Protein AF-A0A974P5B6-F1 (afdb_monomer)

Solvent-accessible surface area (backbone atoms only — not comparable to full-atom values): 5541 Å² total; per-residue (Å²): 52,37,31,72,74,87,72,54,57,77,66,49,46,58,52,43,30,74,76,67,69,45,84,78,44,70,43,80,89,62,73,59,50,82,48,27,38,92,87,51,85,33,68,54,75,70,53,63,66,50,28,23,50,50,30,25,56,53,30,40,74,77,38,72,86,52,92,53,36,36,16,66,28,84,37,72,50,84,42,103,88,48,81,68,47,85,74,43,75,50,76,53,112

pLDDT: mean 71.05, std 12.88, range [36.59, 86.0]

Sequence (93 aa):
MLATMHDKERVVAPVLKEGLGLRVALALGLNTDRFGTFSRDVERTGSQLDAARAKIAAGFEYAPYARVGIASEGSFGPHPISPSLLWAANWSC

Secondary structure (D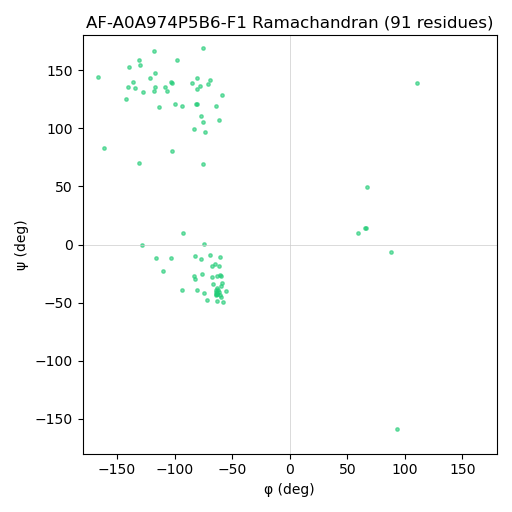SSP, 8-state):
-EE--SSTHHHHHHHHHHHH-PPP-B-TT--GGGG--TTSSS--SS-HHHHHHHHHHHHHHH-TT-S--EEEEEEEEEETTEEEEEEEEEEE-

Structure (mmCIF, N/CA/C/O backbone):
data_AF-A0A974P5B6-F1
#
_entry.id   AF-A0A974P5B6-F1
#
loop_
_atom_site.group_PDB
_atom_site.id
_atom_site.type_symbol
_atom_site.label_atom_id
_atom_site.label_alt_id
_atom_site.label_comp_id
_atom_site.label_asym_id
_atom_site.label_entity_id
_atom_site.label_seq_id
_atom_site.pdbx_PDB_ins_code
_atom_site.Cartn_x
_atom_site.Cartn_y
_atom_site.Cartn_z
_atom_site.occupancy
_atom_site.B_iso_or_equiv
_atom_site.auth_seq_id
_atom_site.auth_comp_id
_atom_site.auth_asym_id
_atom_site.auth_atom_id
_atom_site.pdbx_PDB_model_num
ATOM 1 N N . MET A 1 1 ? -8.822 0.680 2.892 1.00 76.12 1 MET A N 1
ATOM 2 C CA . MET A 1 1 ? -8.485 -0.659 2.378 1.00 76.12 1 MET A CA 1
ATOM 3 C C . MET A 1 1 ? -6.974 -0.745 2.250 1.00 76.12 1 MET A C 1
ATOM 5 O O . MET A 1 1 ? -6.349 0.268 1.951 1.00 76.12 1 MET A O 1
ATOM 9 N N . LEU A 1 2 ? -6.397 -1.897 2.596 1.00 74.94 2 LEU A N 1
ATOM 10 C CA . LEU A 1 2 ? -4.960 -2.150 2.486 1.00 74.94 2 LEU A CA 1
ATOM 11 C C . LEU A 1 2 ? -4.676 -2.950 1.217 1.00 74.94 2 LEU A C 1
ATOM 13 O O . LEU A 1 2 ? -5.180 -4.065 1.069 1.00 74.94 2 LEU A O 1
ATOM 17 N N . ALA A 1 3 ? -3.848 -2.386 0.340 1.00 70.50 3 ALA A N 1
ATOM 18 C CA . ALA A 1 3 ? -3.329 -3.043 -0.856 1.00 70.50 3 ALA A CA 1
ATOM 19 C C . ALA A 1 3 ? -1.883 -3.490 -0.588 1.00 70.50 3 ALA A C 1
ATOM 21 O O . ALA A 1 3 ? -0.919 -2.799 -0.926 1.00 70.50 3 ALA A O 1
ATOM 22 N N . THR A 1 4 ? -1.732 -4.626 0.095 1.00 70.31 4 THR A N 1
ATOM 23 C CA . THR A 1 4 ? -0.435 -5.196 0.479 1.00 70.31 4 THR A CA 1
ATOM 24 C C . THR A 1 4 ? -0.435 -6.714 0.314 1.00 70.31 4 THR A C 1
ATOM 26 O O . THR A 1 4 ? -1.479 -7.347 0.423 1.00 70.31 4 THR A O 1
ATOM 29 N N . MET A 1 5 ? 0.744 -7.289 0.080 1.00 66.94 5 MET A N 1
ATOM 30 C CA . MET A 1 5 ? 1.003 -8.734 0.077 1.00 66.94 5 MET A CA 1
ATOM 31 C C . MET A 1 5 ? 2.020 -9.087 1.177 1.00 66.94 5 MET A C 1
ATOM 33 O O . MET A 1 5 ? 2.689 -8.191 1.707 1.00 66.94 5 MET A O 1
ATOM 37 N N . HIS A 1 6 ? 2.148 -10.383 1.484 1.00 68.94 6 HIS A N 1
ATOM 38 C CA . HIS A 1 6 ? 3.104 -10.954 2.448 1.00 68.94 6 HIS A CA 1
ATOM 39 C C . HIS A 1 6 ? 2.853 -10.584 3.925 1.00 68.94 6 HIS A C 1
ATOM 41 O O . HIS A 1 6 ? 3.774 -10.150 4.613 1.00 68.94 6 HIS A O 1
ATOM 47 N N . ASP A 1 7 ? 1.618 -10.734 4.413 1.00 73.62 7 ASP A N 1
ATOM 48 C CA . ASP A 1 7 ? 1.231 -10.640 5.837 1.00 73.62 7 ASP A CA 1
ATOM 49 C C . ASP A 1 7 ? 1.534 -9.305 6.556 1.00 73.62 7 ASP A C 1
ATOM 51 O O . ASP A 1 7 ? 1.395 -9.185 7.780 1.00 73.62 7 ASP A O 1
ATOM 55 N N . LYS A 1 8 ? 1.930 -8.257 5.822 1.00 74.19 8 LYS A N 1
ATOM 56 C CA . LYS A 1 8 ? 2.266 -6.939 6.395 1.00 74.19 8 LYS A CA 1
ATOM 57 C C . LYS A 1 8 ? 1.085 -6.306 7.133 1.00 74.19 8 LYS A C 1
ATOM 59 O O . LYS A 1 8 ? 1.280 -5.519 8.060 1.00 74.19 8 LYS A O 1
ATOM 64 N N . GLU A 1 9 ? -0.145 -6.653 6.766 1.00 74.75 9 GLU A N 1
ATOM 65 C CA . GLU A 1 9 ? -1.348 -6.197 7.451 1.00 74.75 9 GLU A CA 1
ATOM 66 C C . GLU A 1 9 ? -1.392 -6.607 8.924 1.00 74.75 9 GLU A C 1
ATOM 68 O O . GLU A 1 9 ? -1.981 -5.880 9.719 1.00 74.75 9 GLU A O 1
ATOM 73 N N . ARG A 1 10 ? -0.735 -7.709 9.319 1.00 76.50 10 ARG A N 1
ATOM 74 C CA . ARG A 1 10 ? -0.710 -8.174 10.717 1.00 76.50 10 ARG A CA 1
ATOM 75 C C . ARG A 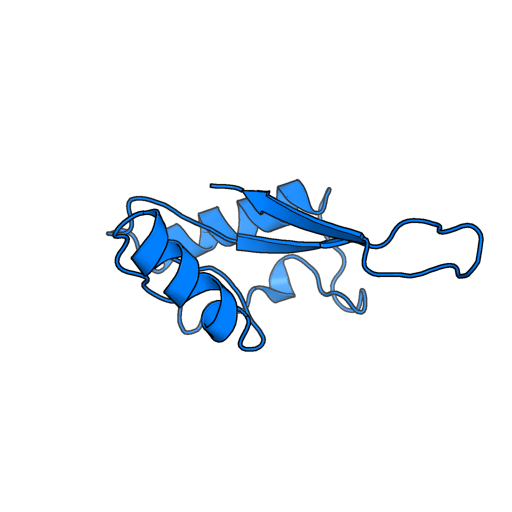1 10 ? -0.039 -7.167 11.650 1.00 76.50 10 ARG A C 1
ATOM 77 O O . ARG A 1 10 ? -0.384 -7.110 12.825 1.00 76.50 10 ARG A O 1
ATOM 84 N N . VAL A 1 11 ? 0.874 -6.354 11.120 1.00 79.06 11 VAL A N 1
ATOM 85 C CA . VAL A 1 11 ? 1.554 -5.281 11.860 1.00 79.06 11 VAL A CA 1
ATOM 86 C C . VAL A 1 11 ? 0.832 -3.943 11.681 1.00 79.06 11 VAL A C 1
ATOM 88 O O . VAL A 1 11 ? 0.693 -3.177 12.630 1.00 79.06 11 VAL A O 1
ATOM 91 N N . VAL A 1 12 ? 0.335 -3.656 10.475 1.00 75.44 12 VAL A N 1
ATOM 92 C CA . VAL A 1 12 ? -0.233 -2.340 10.133 1.00 75.44 12 VAL A CA 1
ATOM 93 C C . VAL A 1 12 ? -1.677 -2.173 10.616 1.00 75.44 12 VAL A C 1
ATOM 95 O O . VAL A 1 12 ? -2.056 -1.098 11.078 1.00 75.44 12 VAL A O 1
ATOM 98 N N . ALA A 1 13 ? -2.502 -3.218 10.528 1.00 78.12 13 ALA A N 1
ATOM 99 C CA . ALA A 1 13 ? -3.920 -3.129 10.862 1.00 78.12 13 ALA A CA 1
ATOM 100 C C . ALA A 1 13 ? -4.197 -2.808 12.345 1.00 78.12 13 ALA A C 1
ATOM 102 O O . ALA A 1 13 ? -5.073 -1.974 12.584 1.00 78.12 13 ALA A O 1
ATOM 103 N N . PRO A 1 14 ? -3.474 -3.381 13.334 1.00 79.31 14 PRO A N 1
ATOM 104 C CA . PRO A 1 14 ? -3.633 -2.998 14.737 1.00 79.31 14 PRO A CA 1
ATOM 105 C C . PRO A 1 14 ? -3.325 -1.517 14.976 1.00 79.31 14 PRO A C 1
ATOM 107 O O . PRO A 1 14 ? -4.135 -0.823 15.580 1.00 79.31 14 PRO A O 1
ATOM 110 N N . VAL A 1 15 ? -2.230 -1.002 14.404 1.00 81.62 15 VAL A N 1
ATOM 111 C CA . VAL A 1 15 ? -1.814 0.402 14.570 1.00 81.62 15 VAL A CA 1
ATOM 112 C C . VAL A 1 15 ? -2.836 1.365 13.966 1.00 81.62 15 VAL A C 1
ATOM 114 O O . VAL A 1 15 ? -3.202 2.355 14.593 1.00 81.62 15 VAL A O 1
ATOM 117 N N . LEU A 1 16 ? -3.353 1.071 12.769 1.00 78.50 16 LEU A N 1
ATOM 118 C CA . LEU A 1 16 ? -4.393 1.897 12.142 1.00 78.50 16 LEU A CA 1
ATOM 119 C C . LEU A 1 16 ? -5.719 1.856 12.911 1.00 78.50 16 LEU A C 1
ATOM 121 O O . LEU A 1 16 ? -6.448 2.849 12.952 1.00 78.50 16 LEU A O 1
ATOM 125 N N . LYS A 1 17 ? -6.041 0.715 13.523 1.00 80.44 17 LYS A N 1
ATOM 126 C CA . LYS A 1 17 ? -7.243 0.565 14.343 1.00 80.44 17 LYS A CA 1
ATOM 127 C C . LYS A 1 17 ? -7.112 1.323 15.663 1.00 80.44 17 LYS A C 1
ATOM 129 O O . LYS A 1 17 ? -8.031 2.047 16.025 1.00 80.44 17 LYS A O 1
ATOM 134 N N . GLU A 1 18 ? -5.998 1.164 16.368 1.00 79.50 18 GLU A N 1
ATOM 135 C CA . GLU A 1 18 ? -5.768 1.766 17.685 1.00 79.50 18 GLU A CA 1
ATOM 136 C C . GLU A 1 18 ? -5.486 3.268 17.595 1.00 79.50 18 GLU A C 1
ATOM 138 O O . GLU A 1 18 ? -6.037 4.039 18.374 1.00 79.50 18 GLU A O 1
ATOM 143 N N . GLY A 1 19 ? -4.683 3.699 16.618 1.00 76.88 19 GLY A N 1
ATOM 144 C CA .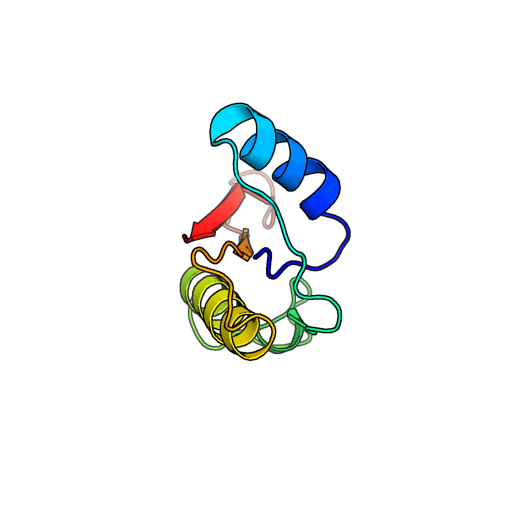 GLY A 1 19 ? -4.289 5.100 16.469 1.00 76.88 19 GLY A CA 1
ATOM 145 C C . GLY A 1 19 ? -5.319 5.978 15.757 1.00 76.88 19 GLY A C 1
ATOM 146 O O . GLY A 1 19 ? -5.384 7.173 16.028 1.00 76.88 19 GLY A O 1
ATOM 147 N N . LEU A 1 20 ? -6.116 5.413 14.840 1.00 76.25 20 LEU A N 1
ATOM 148 C CA . LEU A 1 20 ? -7.027 6.185 13.977 1.00 76.25 20 LEU A CA 1
ATOM 149 C C . LEU A 1 20 ? -8.478 5.676 13.985 1.00 76.25 20 LEU A C 1
ATOM 151 O O . LEU A 1 20 ? -9.323 6.233 13.286 1.00 76.25 20 LEU A O 1
ATOM 155 N N . GLY A 1 21 ? -8.796 4.612 14.733 1.00 76.25 21 GLY A N 1
ATOM 156 C CA . GLY A 1 21 ? -10.151 4.045 14.789 1.00 76.25 21 GLY A CA 1
ATOM 157 C C . GLY A 1 21 ? -10.626 3.424 13.470 1.00 76.25 21 GLY A C 1
ATOM 158 O O . GLY A 1 21 ? -11.822 3.183 13.288 1.00 76.25 21 GLY A O 1
ATOM 159 N N . LEU A 1 22 ? -9.718 3.181 12.520 1.00 78.56 22 LEU A N 1
ATOM 160 C CA . LEU A 1 22 ? -10.079 2.747 11.175 1.00 78.56 22 LEU A CA 1
ATOM 161 C C . LEU A 1 22 ? -10.434 1.257 11.146 1.00 78.56 22 LEU A C 1
ATOM 163 O O . LEU A 1 22 ? -9.724 0.406 11.683 1.00 78.56 22 LEU A O 1
ATOM 167 N N . ARG A 1 23 ? -11.518 0.918 10.437 1.00 74.00 23 ARG A N 1
ATOM 168 C CA . ARG A 1 23 ? -11.792 -0.469 10.042 1.00 74.00 23 ARG A CA 1
ATOM 169 C C . ARG A 1 23 ? -10.976 -0.807 8.805 1.00 74.00 23 ARG A C 1
ATOM 171 O O . ARG A 1 23 ? -11.118 -0.181 7.754 1.00 74.00 23 ARG A O 1
ATOM 178 N N . VAL A 1 24 ? -10.135 -1.822 8.937 1.00 74.38 24 VAL A N 1
ATOM 179 C CA . VAL A 1 24 ? -9.239 -2.263 7.877 1.00 74.38 24 VAL A CA 1
ATOM 180 C C . VAL A 1 24 ? -9.898 -3.375 7.068 1.00 74.38 24 VAL A C 1
ATOM 182 O O . VAL A 1 24 ? -10.217 -4.432 7.600 1.00 74.38 24 VAL A O 1
ATOM 185 N N . ALA A 1 25 ? -10.084 -3.129 5.772 1.00 75.69 25 ALA A N 1
ATOM 186 C CA . ALA A 1 25 ? -10.445 -4.147 4.790 1.00 75.69 25 ALA A CA 1
ATOM 187 C C . ALA A 1 25 ? -9.226 -4.450 3.912 1.00 75.69 25 ALA A C 1
ATOM 189 O O . ALA A 1 25 ? -8.582 -3.516 3.424 1.00 75.69 25 ALA A O 1
ATOM 190 N N . LEU A 1 26 ? -8.911 -5.728 3.719 1.00 73.69 26 LEU A N 1
ATOM 191 C CA . LEU A 1 26 ? -7.841 -6.169 2.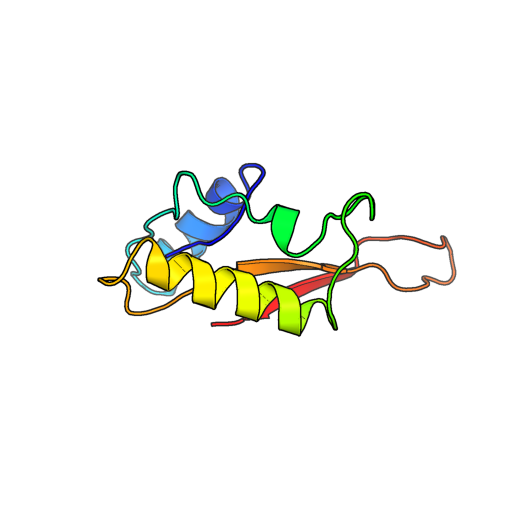824 1.00 73.69 26 LEU A CA 1
ATOM 192 C C . LEU A 1 26 ? -8.376 -6.265 1.396 1.00 73.69 26 LEU A C 1
ATOM 194 O O . LEU A 1 26 ? -9.486 -6.757 1.192 1.00 73.69 26 LEU A O 1
ATOM 198 N N . ALA A 1 27 ? -7.588 -5.829 0.414 1.00 71.56 27 ALA A N 1
ATOM 199 C CA . ALA A 1 27 ? -7.868 -6.101 -0.995 1.00 71.56 27 ALA A CA 1
ATOM 200 C C . ALA A 1 27 ? -7.509 -7.564 -1.327 1.00 71.56 27 ALA A C 1
ATOM 202 O O . ALA A 1 27 ? -6.519 -7.841 -2.003 1.00 71.56 27 ALA A O 1
ATOM 203 N N . LEU A 1 28 ? -8.280 -8.514 -0.783 1.00 68.56 28 LEU A N 1
ATOM 204 C CA . LEU A 1 28 ? -8.070 -9.948 -1.000 1.00 68.56 28 LEU A CA 1
ATOM 205 C C . LEU A 1 28 ? -8.154 -10.272 -2.500 1.00 68.56 28 LEU A C 1
ATOM 207 O O . LEU A 1 28 ? -9.113 -9.892 -3.166 1.00 68.56 28 LEU A O 1
ATOM 211 N N . GLY A 1 29 ? -7.144 -10.970 -3.025 1.00 68.50 29 GLY A N 1
ATOM 212 C CA . GLY A 1 29 ? -7.055 -11.335 -4.445 1.00 68.50 29 GLY A CA 1
ATOM 213 C C . GLY A 1 29 ? -6.380 -10.296 -5.349 1.00 68.50 29 GLY A C 1
ATOM 214 O O . GLY A 1 29 ? -6.109 -10.601 -6.510 1.00 68.50 29 GLY A O 1
ATOM 215 N N . LEU A 1 30 ? -6.035 -9.106 -4.842 1.00 76.12 30 LEU A N 1
ATOM 216 C CA . LEU A 1 30 ? -5.223 -8.149 -5.592 1.00 76.12 30 LEU A CA 1
ATOM 217 C C . LEU A 1 30 ? -3.758 -8.605 -5.602 1.00 76.12 30 LEU A C 1
ATOM 219 O O . LEU A 1 30 ? -3.038 -8.445 -4.616 1.00 76.12 30 LEU A O 1
ATOM 223 N N . ASN A 1 31 ? -3.292 -9.124 -6.739 1.00 78.12 31 ASN A N 1
ATOM 224 C CA . ASN A 1 31 ? -1.866 -9.358 -6.941 1.00 78.12 31 ASN A CA 1
ATOM 225 C C . ASN A 1 31 ? -1.145 -8.016 -7.161 1.00 78.12 31 ASN A C 1
ATOM 227 O O . ASN A 1 31 ? -1.129 -7.472 -8.267 1.00 78.12 31 ASN A O 1
ATOM 231 N N . THR A 1 32 ? -0.560 -7.478 -6.091 1.00 73.12 32 THR A N 1
ATOM 232 C CA . THR A 1 32 ? 0.186 -6.214 -6.118 1.00 73.12 32 THR A CA 1
ATOM 233 C C . THR A 1 32 ? 1.590 -6.325 -6.713 1.00 73.12 32 THR A C 1
ATOM 235 O O . THR A 1 32 ? 2.171 -5.288 -7.037 1.00 73.12 32 THR A O 1
ATOM 238 N N . ASP A 1 33 ? 2.115 -7.537 -6.918 1.00 77.25 33 ASP A N 1
ATOM 239 C CA . ASP A 1 33 ? 3.429 -7.756 -7.543 1.00 77.25 33 ASP A CA 1
ATOM 240 C C . ASP A 1 33 ? 3.438 -7.346 -9.021 1.00 77.25 33 ASP A C 1
ATOM 242 O O . ASP A 1 33 ? 4.488 -7.028 -9.574 1.00 77.25 33 ASP A O 1
ATOM 246 N N . ARG A 1 34 ? 2.255 -7.226 -9.644 1.00 78.94 34 ARG A N 1
ATOM 247 C CA . ARG A 1 34 ? 2.096 -6.658 -10.994 1.00 78.94 34 ARG A CA 1
ATOM 248 C C . ARG A 1 34 ? 2.544 -5.195 -11.101 1.00 78.94 34 ARG A C 1
ATOM 250 O O . ARG A 1 34 ? 2.761 -4.710 -12.202 1.00 78.94 34 ARG A O 1
ATOM 257 N N . PHE A 1 35 ? 2.653 -4.489 -9.972 1.00 77.31 35 PHE A N 1
ATOM 258 C CA . PHE A 1 35 ? 3.165 -3.112 -9.905 1.00 77.31 35 PHE A CA 1
ATOM 259 C C . PHE A 1 35 ? 4.673 -3.056 -9.619 1.00 77.31 35 PHE A C 1
ATOM 261 O O . PHE A 1 35 ? 5.227 -1.988 -9.349 1.00 77.31 35 PHE A O 1
ATOM 268 N N . GLY A 1 36 ? 5.319 -4.218 -9.676 1.00 75.31 36 GLY A N 1
ATOM 269 C CA . GLY A 1 36 ? 6.738 -4.424 -9.499 1.00 75.31 36 GLY A CA 1
ATOM 270 C C . GLY A 1 36 ? 7.059 -5.160 -8.204 1.00 75.31 36 GLY A C 1
ATOM 271 O O . GLY A 1 36 ? 6.478 -4.895 -7.146 1.00 75.31 36 GLY A O 1
ATOM 272 N N . THR A 1 37 ? 8.009 -6.085 -8.302 1.00 74.06 37 THR A N 1
ATOM 273 C CA . THR A 1 37 ? 8.438 -6.929 -7.189 1.00 74.06 37 THR A CA 1
ATOM 274 C C . THR A 1 37 ? 9.697 -6.388 -6.540 1.00 74.06 37 THR A C 1
ATOM 276 O O . THR A 1 37 ? 10.492 -5.652 -7.127 1.00 74.06 37 THR A O 1
ATOM 279 N N . PHE A 1 38 ? 9.905 -6.806 -5.298 1.00 68.56 38 PHE A N 1
ATOM 280 C CA . PHE A 1 38 ? 11.136 -6.536 -4.572 1.00 68.56 38 PHE A CA 1
ATOM 281 C C . PHE A 1 38 ? 12.368 -7.159 -5.249 1.00 68.56 38 PHE A C 1
ATOM 283 O O . PHE A 1 38 ? 13.402 -6.504 -5.363 1.00 68.56 38 PHE A O 1
ATOM 290 N N . SER A 1 39 ? 12.235 -8.390 -5.751 1.00 67.00 39 SER A N 1
ATOM 291 C CA . SER A 1 39 ? 13.290 -9.119 -6.468 1.00 67.00 39 SER A CA 1
ATOM 292 C C . SER A 1 39 ? 13.621 -8.535 -7.845 1.00 67.00 39 SER A C 1
ATOM 294 O O . SER A 1 39 ? 14.609 -8.940 -8.446 1.00 67.00 39 SER A O 1
ATOM 296 N N . ARG A 1 40 ? 12.823 -7.571 -8.336 1.00 68.50 40 ARG A N 1
ATOM 297 C CA . ARG A 1 40 ? 12.873 -7.010 -9.699 1.00 68.50 40 ARG A CA 1
ATOM 298 C C . ARG A 1 40 ? 12.522 -7.993 -10.821 1.00 68.50 40 ARG A C 1
ATOM 300 O O . ARG A 1 40 ? 12.720 -7.660 -11.983 1.00 68.50 40 ARG A O 1
ATOM 307 N N . ASP A 1 41 ? 11.942 -9.145 -10.492 1.00 74.31 41 ASP A N 1
ATOM 308 C CA . ASP A 1 41 ? 11.354 -10.066 -11.479 1.00 74.31 41 ASP A CA 1
ATOM 309 C C . ASP A 1 41 ? 10.239 -9.386 -12.292 1.00 74.31 41 ASP A C 1
ATOM 311 O O . ASP A 1 41 ? 10.060 -9.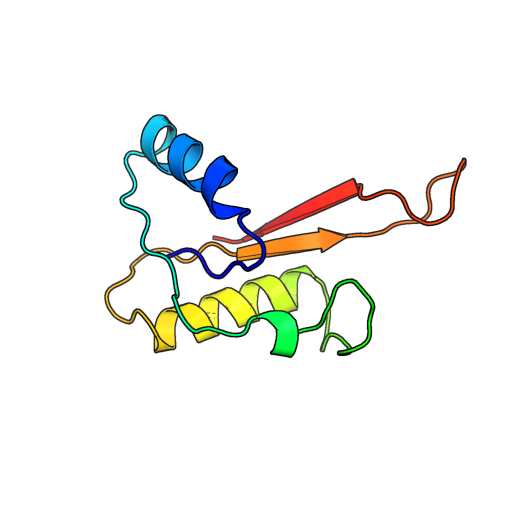663 -13.475 1.00 74.31 41 ASP A O 1
ATOM 315 N N . VAL A 1 42 ? 9.509 -8.461 -11.657 1.00 75.56 42 VAL A N 1
ATOM 316 C CA . VAL A 1 42 ? 8.609 -7.520 -12.326 1.00 75.56 42 VAL A CA 1
ATOM 317 C C . VAL A 1 42 ? 9.183 -6.125 -12.132 1.00 75.56 42 VAL A C 1
ATOM 319 O O . VAL A 1 42 ? 9.319 -5.649 -10.999 1.00 75.56 42 VAL A O 1
ATOM 322 N N . GLU A 1 43 ? 9.529 -5.474 -13.238 1.00 74.06 43 GLU A N 1
ATOM 323 C CA . GLU A 1 43 ? 10.048 -4.113 -13.220 1.00 74.06 43 GLU A CA 1
ATOM 324 C C . GLU A 1 43 ? 8.950 -3.121 -12.813 1.00 74.06 43 GLU A C 1
ATOM 326 O O . GLU A 1 43 ? 7.781 -3.251 -13.179 1.00 74.06 43 GLU A O 1
ATOM 331 N N . ARG A 1 44 ? 9.326 -2.115 -12.022 1.00 75.06 44 ARG A N 1
ATOM 332 C CA . ARG A 1 44 ? 8.409 -1.046 -11.625 1.00 75.06 44 ARG A CA 1
ATOM 333 C C . ARG A 1 44 ? 8.309 -0.029 -12.750 1.00 75.06 44 ARG A C 1
ATOM 335 O O . ARG A 1 44 ? 9.323 0.476 -13.222 1.00 75.06 44 ARG A O 1
ATOM 342 N N . THR A 1 45 ? 7.096 0.387 -13.083 1.00 68.88 45 THR A N 1
ATOM 343 C CA . THR A 1 45 ? 6.891 1.608 -13.865 1.00 68.88 45 THR A CA 1
ATOM 344 C C . THR A 1 45 ? 6.929 2.812 -12.926 1.00 68.88 45 THR A C 1
ATOM 346 O O . THR A 1 45 ? 5.948 3.104 -12.243 1.00 68.88 45 THR A O 1
ATOM 349 N N . GLY A 1 46 ? 8.073 3.495 -12.873 1.00 77.94 46 GLY A N 1
ATOM 350 C CA . GLY A 1 46 ? 8.262 4.704 -12.067 1.00 77.94 46 GLY A CA 1
ATOM 351 C C . GLY A 1 46 ? 8.829 4.446 -10.669 1.00 77.94 46 GLY A C 1
ATOM 352 O O . GLY A 1 46 ? 9.491 3.441 -10.404 1.00 77.94 46 GLY A O 1
ATOM 353 N N . SER A 1 47 ? 8.614 5.398 -9.763 1.00 82.44 47 SER A N 1
ATOM 354 C CA . SER A 1 47 ? 9.156 5.345 -8.407 1.00 82.44 47 SER A CA 1
ATOM 355 C C . SER A 1 47 ? 8.403 4.353 -7.509 1.00 82.44 47 SER A C 1
ATOM 357 O O . SER A 1 47 ? 7.319 3.851 -7.816 1.00 82.44 47 SER A O 1
ATOM 359 N N . GLN A 1 48 ? 8.957 4.074 -6.329 1.00 77.31 48 GLN A N 1
ATOM 360 C CA . GLN A 1 48 ? 8.255 3.291 -5.304 1.00 77.31 48 GLN A CA 1
ATOM 361 C C . GLN A 1 48 ? 6.951 3.958 -4.867 1.00 77.31 48 GLN A C 1
ATOM 363 O O . GLN A 1 48 ? 5.970 3.258 -4.627 1.00 77.31 48 GLN A O 1
ATOM 368 N N . LEU A 1 49 ? 6.940 5.295 -4.811 1.00 80.25 49 LEU A N 1
ATOM 369 C CA . LEU A 1 49 ? 5.751 6.084 -4.514 1.00 80.25 49 LEU A CA 1
ATOM 370 C C . LEU A 1 49 ? 4.687 5.903 -5.601 1.00 80.25 49 LEU A C 1
ATOM 372 O O . LEU A 1 49 ? 3.517 5.704 -5.284 1.00 80.25 49 LEU A O 1
ATOM 376 N N . ASP A 1 50 ? 5.095 5.906 -6.871 1.00 82.00 50 ASP A N 1
ATOM 377 C CA . ASP A 1 50 ? 4.176 5.718 -7.999 1.00 82.00 50 ASP A CA 1
ATOM 378 C C . ASP A 1 50 ? 3.523 4.343 -7.953 1.00 82.00 50 ASP A C 1
ATOM 380 O O . ASP A 1 50 ? 2.309 4.220 -8.095 1.00 82.00 50 ASP A O 1
ATOM 384 N N . ALA A 1 51 ? 4.294 3.303 -7.653 1.00 82.88 51 ALA A N 1
ATOM 385 C CA . ALA A 1 51 ? 3.720 1.973 -7.547 1.00 82.88 51 ALA A CA 1
ATOM 386 C C . ALA A 1 51 ? 2.942 1.746 -6.232 1.00 82.88 51 ALA A C 1
ATOM 388 O O . ALA A 1 51 ? 1.977 0.987 -6.240 1.00 82.88 51 ALA A O 1
ATOM 389 N N . ALA A 1 52 ? 3.236 2.459 -5.135 1.00 83.06 52 ALA A N 1
ATOM 390 C CA . ALA A 1 52 ? 2.337 2.509 -3.975 1.00 83.06 52 ALA A CA 1
ATOM 391 C C . ALA A 1 52 ? 0.986 3.160 -4.339 1.00 83.06 52 ALA A C 1
ATOM 393 O O . ALA A 1 52 ? -0.070 2.626 -4.002 1.00 83.06 52 ALA A O 1
ATOM 394 N N . ARG A 1 53 ? 0.998 4.257 -5.106 1.00 84.44 53 ARG A N 1
ATOM 395 C CA . ARG A 1 53 ? -0.221 4.896 -5.632 1.00 84.44 53 ARG A CA 1
ATOM 396 C C . ARG A 1 53 ? -0.986 3.983 -6.591 1.00 84.44 53 ARG A C 1
ATOM 398 O O . ARG A 1 53 ? -2.203 3.881 -6.480 1.00 84.44 53 ARG A O 1
ATOM 405 N N . ALA A 1 54 ? -0.292 3.269 -7.477 1.00 85.12 54 ALA A N 1
ATOM 406 C CA . ALA A 1 54 ? -0.911 2.309 -8.391 1.00 85.12 54 ALA A CA 1
ATOM 407 C C . ALA A 1 54 ? -1.594 1.152 -7.639 1.00 85.12 54 ALA A C 1
ATOM 409 O O . ALA A 1 54 ? -2.706 0.755 -7.989 1.00 85.12 54 ALA A O 1
ATOM 410 N N . LYS A 1 55 ? -0.977 0.664 -6.552 1.00 85.06 55 LYS A N 1
ATOM 411 C CA . LYS A 1 55 ? -1.588 -0.321 -5.644 1.00 85.06 55 LYS A CA 1
ATOM 412 C C . LYS A 1 55 ? -2.865 0.212 -4.996 1.00 85.06 55 LYS A C 1
ATOM 414 O O . LYS A 1 55 ? -3.851 -0.517 -4.941 1.00 85.06 55 LYS A O 1
ATOM 419 N N . ILE A 1 56 ? -2.868 1.467 -4.540 1.00 85.06 56 ILE A N 1
ATOM 420 C CA . ILE A 1 56 ? -4.056 2.118 -3.962 1.00 85.06 56 ILE A CA 1
ATOM 421 C C . ILE A 1 56 ? -5.172 2.246 -5.002 1.00 85.06 56 ILE A C 1
ATOM 423 O O . ILE A 1 56 ? -6.303 1.851 -4.723 1.00 85.06 56 ILE A O 1
ATOM 427 N N . ALA A 1 57 ? -4.851 2.747 -6.198 1.00 86.00 57 ALA A N 1
ATOM 428 C CA . ALA A 1 57 ? -5.813 2.912 -7.284 1.00 86.00 57 ALA A CA 1
ATOM 429 C C . ALA A 1 57 ? -6.475 1.578 -7.651 1.00 86.00 57 ALA A C 1
ATOM 431 O O . ALA A 1 57 ? -7.698 1.472 -7.638 1.00 86.00 57 ALA A O 1
ATOM 432 N N . ALA A 1 58 ? -5.672 0.533 -7.857 1.00 85.06 58 ALA A N 1
ATOM 433 C CA . ALA A 1 58 ? -6.198 -0.799 -8.119 1.00 85.06 58 ALA A CA 1
ATOM 434 C C . ALA A 1 58 ? -6.988 -1.346 -6.932 1.00 85.06 58 ALA A C 1
ATOM 436 O O . ALA A 1 58 ? -8.044 -1.930 -7.115 1.00 85.06 58 ALA A O 1
ATOM 437 N N . GLY A 1 59 ? -6.543 -1.112 -5.701 1.00 82.81 59 GLY A N 1
ATOM 438 C CA . GLY A 1 59 ? -7.320 -1.475 -4.525 1.00 82.81 59 GLY A CA 1
ATOM 439 C C . GLY A 1 59 ? -8.728 -0.868 -4.535 1.00 82.81 59 GLY A C 1
ATOM 440 O O . GLY A 1 59 ? -9.678 -1.549 -4.151 1.00 82.81 59 GLY A O 1
ATOM 441 N N . PHE A 1 60 ? -8.888 0.389 -4.967 1.00 84.69 60 PHE A N 1
ATOM 442 C CA . PHE A 1 60 ? -10.201 1.037 -5.038 1.00 84.69 60 PHE A CA 1
ATOM 443 C C . PHE A 1 60 ? -11.111 0.416 -6.103 1.00 84.69 60 PHE A C 1
ATOM 445 O O . PHE A 1 60 ? -12.322 0.399 -5.902 1.00 84.69 60 PHE A O 1
ATOM 452 N N . GLU A 1 61 ? -10.558 -0.166 -7.170 1.00 83.44 61 GLU A N 1
ATOM 453 C CA . GLU A 1 61 ? -11.336 -0.968 -8.127 1.00 83.44 61 GLU A CA 1
ATOM 454 C C . GLU A 1 61 ? -11.934 -2.219 -7.458 1.00 83.44 61 GLU A C 1
ATOM 456 O O . GLU A 1 61 ? -13.076 -2.583 -7.730 1.00 83.44 61 GLU A O 1
ATOM 461 N N . TYR A 1 62 ? -11.195 -2.854 -6.538 1.00 77.62 62 TYR A N 1
ATOM 462 C CA . TYR A 1 62 ? -11.640 -4.055 -5.812 1.00 77.62 62 TYR A CA 1
ATOM 463 C C . TYR A 1 62 ? -12.518 -3.743 -4.593 1.00 77.62 62 TYR A C 1
ATOM 465 O O . TYR A 1 62 ? -13.337 -4.565 -4.184 1.00 77.62 62 TYR A O 1
ATOM 473 N N . ALA A 1 63 ? -12.351 -2.567 -3.992 1.00 78.88 63 ALA A N 1
ATOM 474 C CA . ALA A 1 63 ? -13.104 -2.120 -2.826 1.00 78.88 63 ALA A CA 1
ATOM 475 C C . ALA A 1 63 ? -13.655 -0.701 -3.053 1.00 78.88 63 ALA A C 1
ATOM 477 O O . ALA A 1 63 ? -13.213 0.238 -2.384 1.00 78.88 63 ALA A O 1
ATOM 478 N N . PRO A 1 64 ? -14.652 -0.526 -3.942 1.00 78.81 64 PRO A N 1
ATOM 479 C CA . PRO A 1 64 ? -15.182 0.795 -4.304 1.00 78.81 64 PRO A CA 1
ATOM 480 C C . PRO A 1 64 ? -15.867 1.520 -3.134 1.00 78.81 64 PRO A C 1
ATOM 482 O O . PRO A 1 64 ? -16.058 2.730 -3.163 1.00 78.81 64 PRO A O 1
ATOM 485 N N . TYR A 1 65 ? -16.222 0.792 -2.072 1.00 80.62 65 TYR A N 1
ATOM 486 C CA . TYR A 1 65 ? -16.778 1.341 -0.833 1.00 80.62 65 TYR A CA 1
ATOM 487 C C . TYR A 1 65 ? -15.710 1.881 0.136 1.00 80.62 65 TYR A C 1
ATOM 489 O O . TYR A 1 65 ? -16.049 2.490 1.156 1.00 80.62 65 TYR A O 1
ATOM 497 N N . ALA A 1 66 ? -14.423 1.637 -0.123 1.00 81.31 66 ALA A N 1
ATOM 498 C CA . ALA A 1 66 ? -13.348 2.155 0.707 1.00 81.31 66 ALA A CA 1
ATOM 499 C C . ALA A 1 66 ? -13.205 3.671 0.515 1.00 81.31 66 ALA A C 1
ATOM 501 O O . ALA A 1 66 ? -13.250 4.174 -0.599 1.00 81.31 66 ALA A O 1
ATOM 502 N N . ARG A 1 67 ? -12.988 4.404 1.613 1.00 81.31 67 ARG A N 1
ATOM 503 C CA . ARG A 1 67 ? -12.780 5.867 1.584 1.00 81.31 67 ARG A CA 1
ATOM 504 C C . ARG A 1 67 ? -11.326 6.303 1.747 1.00 81.31 67 ARG A C 1
ATOM 506 O O . ARG A 1 67 ? -11.016 7.469 1.567 1.00 81.31 67 ARG A O 1
ATOM 513 N N . VAL A 1 68 ? -10.460 5.368 2.125 1.00 81.88 68 VAL A N 1
ATOM 514 C CA . VAL A 1 68 ? -9.024 5.574 2.344 1.00 81.88 68 VAL A CA 1
ATOM 515 C C . VAL A 1 68 ? -8.302 4.349 1.802 1.00 81.88 68 VAL A C 1
ATOM 517 O O . VAL A 1 68 ? -8.749 3.222 2.057 1.00 81.88 68 VAL A O 1
ATOM 520 N N . GLY A 1 69 ? -7.209 4.550 1.072 1.00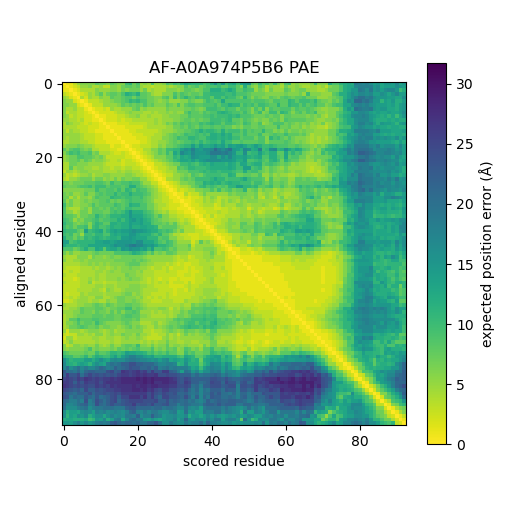 82.00 69 GLY A N 1
ATOM 521 C CA . GLY A 1 69 ? -6.358 3.488 0.550 1.00 82.00 69 GLY A CA 1
ATOM 522 C C . GLY A 1 69 ? -4.963 3.610 1.140 1.00 82.00 69 GLY A C 1
ATOM 523 O O . GLY A 1 69 ? -4.409 4.694 1.174 1.00 82.00 69 GLY A O 1
ATOM 524 N N . ILE A 1 70 ? -4.397 2.511 1.632 1.00 80.88 70 ILE A N 1
ATOM 525 C CA . ILE A 1 70 ? -3.013 2.500 2.116 1.00 80.88 70 ILE A CA 1
ATOM 526 C C . ILE A 1 70 ? -2.292 1.352 1.424 1.00 80.88 70 ILE A C 1
ATOM 528 O O . ILE A 1 70 ? -2.773 0.215 1.400 1.00 80.88 70 ILE A O 1
ATOM 532 N N . ALA A 1 71 ? -1.122 1.655 0.876 1.00 81.62 71 ALA A N 1
ATOM 533 C CA . ALA A 1 71 ? -0.198 0.680 0.319 1.00 81.62 71 ALA A CA 1
ATOM 534 C C . ALA A 1 71 ? 1.203 0.916 0.887 1.00 81.62 71 ALA A C 1
ATOM 536 O O . ALA A 1 71 ? 1.545 2.030 1.285 1.00 81.62 71 ALA A O 1
ATOM 537 N N . SER A 1 72 ? 2.008 -0.146 0.916 1.00 75.12 72 SER A N 1
ATOM 538 C CA . SER A 1 72 ? 3.408 -0.072 1.328 1.00 75.12 72 SER A CA 1
ATOM 539 C C . SER A 1 72 ? 4.320 -0.547 0.210 1.00 75.12 72 SER A C 1
ATOM 541 O O . SER A 1 72 ? 4.023 -1.522 -0.491 1.00 75.12 72 SER A O 1
ATOM 543 N N . GLU A 1 73 ? 5.464 0.116 0.095 1.00 72.69 73 GLU A N 1
ATOM 544 C CA . GLU A 1 73 ? 6.549 -0.328 -0.759 1.00 72.69 73 GLU A CA 1
ATOM 545 C C . GLU A 1 73 ? 7.893 -0.257 -0.043 1.00 72.69 73 GLU A C 1
ATOM 547 O O . GLU A 1 73 ? 8.192 0.747 0.599 1.00 72.69 73 GLU A O 1
ATOM 552 N N . GLY A 1 74 ? 8.701 -1.313 -0.176 1.00 64.06 74 GLY A N 1
ATOM 553 C CA . GLY A 1 74 ? 10.068 -1.323 0.337 1.00 64.06 74 GLY A CA 1
ATOM 554 C C . GLY A 1 74 ? 11.034 -0.596 -0.598 1.00 64.06 74 GLY A C 1
ATOM 555 O O . GLY A 1 74 ? 10.926 -0.694 -1.820 1.00 64.06 74 GLY A O 1
ATOM 556 N N . SER A 1 75 ? 12.005 0.108 -0.021 1.00 60.44 75 SER A N 1
ATOM 557 C CA . SER A 1 75 ? 13.078 0.773 -0.755 1.00 60.44 75 SER A CA 1
ATOM 558 C C . SER A 1 75 ? 14.456 0.222 -0.413 1.00 60.44 75 SER A C 1
ATOM 560 O O . SER A 1 75 ? 14.720 -0.157 0.729 1.00 60.44 75 SER A O 1
ATOM 562 N N . PHE A 1 76 ? 15.351 0.234 -1.402 1.00 57.50 76 PHE A N 1
ATOM 563 C CA . PHE A 1 76 ? 16.787 0.086 -1.199 1.00 57.50 76 PHE A CA 1
ATOM 564 C C .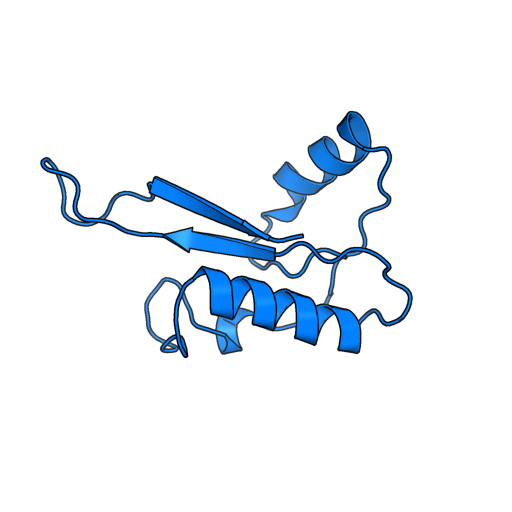 PHE A 1 76 ? 17.504 1.349 -1.655 1.00 57.50 76 PHE A C 1
ATOM 566 O O . PHE A 1 76 ? 17.228 1.862 -2.740 1.00 57.50 76 PHE A O 1
ATOM 573 N N . GLY A 1 77 ? 18.446 1.811 -0.839 1.00 51.44 77 GLY A N 1
ATOM 574 C CA . GLY A 1 77 ? 19.410 2.844 -1.194 1.00 51.44 77 GLY A CA 1
ATOM 575 C C . GLY A 1 77 ? 20.825 2.390 -0.830 1.00 51.44 77 GLY A C 1
ATOM 576 O O . GLY A 1 77 ? 20.978 1.493 0.004 1.00 51.44 77 GLY A O 1
ATOM 577 N N . PRO A 1 78 ? 21.864 2.972 -1.450 1.00 45.22 78 PRO A N 1
ATOM 578 C CA . PRO A 1 78 ? 23.241 2.653 -1.102 1.00 45.22 78 PRO A CA 1
ATOM 579 C C . PRO A 1 78 ? 23.517 3.075 0.348 1.00 45.22 78 PRO A C 1
ATOM 581 O O . PRO A 1 78 ? 23.403 4.250 0.690 1.00 45.22 78 PRO A O 1
ATOM 584 N N . HIS A 1 79 ? 23.875 2.116 1.205 1.00 47.28 79 HIS A N 1
ATOM 585 C CA . HIS A 1 79 ? 24.375 2.373 2.555 1.00 47.28 79 HIS A CA 1
ATOM 586 C C . HIS A 1 79 ? 25.902 2.170 2.561 1.00 47.28 79 HIS A C 1
ATOM 588 O O . HIS A 1 79 ? 26.375 1.205 1.957 1.00 47.28 79 HIS A O 1
ATOM 594 N N . PRO A 1 80 ? 26.701 3.007 3.254 1.00 52.72 80 PRO A N 1
ATOM 595 C CA . PRO A 1 80 ? 28.171 2.969 3.189 1.00 52.72 80 PRO A CA 1
ATOM 596 C C . PRO A 1 80 ? 28.827 1.652 3.650 1.00 52.72 80 PRO A C 1
ATOM 598 O O . PRO A 1 80 ? 30.019 1.465 3.441 1.00 52.72 80 PRO A O 1
ATOM 601 N N . ILE A 1 81 ? 28.069 0.735 4.262 1.00 55.84 81 ILE A N 1
ATOM 602 C CA . ILE A 1 81 ? 28.570 -0.537 4.818 1.00 55.84 81 ILE A CA 1
ATOM 603 C C . ILE A 1 81 ? 27.972 -1.772 4.096 1.00 55.84 81 ILE A C 1
ATOM 605 O O . ILE A 1 81 ? 28.476 -2.880 4.256 1.00 55.84 81 ILE A O 1
ATOM 609 N N . SER A 1 82 ? 26.934 -1.622 3.257 1.00 43.28 82 SER A N 1
ATOM 610 C CA . SER A 1 82 ? 26.418 -2.700 2.387 1.00 43.28 82 SER A CA 1
ATOM 611 C C . SER A 1 82 ? 25.455 -2.167 1.310 1.00 43.28 82 SER A C 1
ATOM 613 O O . SER A 1 82 ? 24.660 -1.277 1.614 1.00 43.28 82 SER A O 1
ATOM 615 N N . PRO A 1 83 ? 25.440 -2.711 0.073 1.00 46.19 83 PRO A N 1
ATOM 616 C CA . PRO A 1 83 ? 24.742 -2.091 -1.064 1.00 46.19 83 PRO A CA 1
ATOM 617 C C . PRO A 1 83 ? 23.207 -2.200 -1.054 1.00 46.19 83 PRO A C 1
ATOM 619 O O . PRO A 1 83 ? 22.561 -1.730 -1.988 1.00 46.19 83 PRO A O 1
ATOM 622 N N . SER A 1 84 ? 22.601 -2.819 -0.041 1.00 45.69 84 SER A N 1
ATOM 623 C CA . SER A 1 84 ? 21.154 -3.056 -0.019 1.00 45.69 84 SER A CA 1
ATOM 624 C C . SER A 1 84 ? 20.653 -3.351 1.395 1.00 45.69 84 SER A C 1
ATOM 626 O O . SER A 1 84 ? 20.482 -4.509 1.775 1.00 45.69 84 SER A O 1
ATOM 628 N N . LEU A 1 85 ? 20.402 -2.302 2.182 1.00 45.22 85 LEU A N 1
ATOM 629 C CA . LEU A 1 85 ? 19.618 -2.392 3.417 1.00 45.22 85 LEU A CA 1
ATOM 630 C C . LEU A 1 85 ? 18.258 -1.707 3.195 1.00 45.22 85 LEU A C 1
ATOM 632 O O . LEU A 1 85 ? 18.201 -0.631 2.597 1.00 45.22 85 LEU A O 1
ATOM 636 N N . LEU A 1 86 ? 17.169 -2.341 3.641 1.00 44.69 86 LEU A N 1
ATOM 637 C CA . LEU A 1 86 ? 15.810 -1.784 3.617 1.00 44.69 86 LEU A CA 1
ATOM 638 C C . LEU A 1 86 ? 15.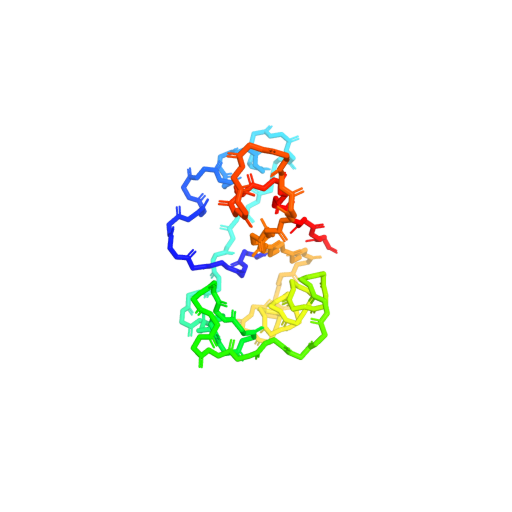767 -0.518 4.487 1.00 44.69 86 LEU A C 1
ATOM 640 O O . LEU A 1 86 ? 15.825 -0.629 5.708 1.00 44.69 86 LEU A O 1
ATOM 644 N N . TRP A 1 87 ? 15.682 0.671 3.886 1.00 36.59 87 TRP A N 1
ATOM 645 C CA . TRP A 1 87 ? 15.710 1.935 4.645 1.00 36.59 87 TRP A CA 1
ATOM 646 C C . TRP A 1 87 ? 14.376 2.691 4.663 1.00 36.59 87 TRP A C 1
ATOM 648 O O . TRP A 1 87 ? 14.125 3.424 5.612 1.00 36.59 87 TRP A O 1
ATOM 658 N N . ALA A 1 88 ? 13.461 2.496 3.712 1.00 44.28 88 ALA A N 1
ATOM 659 C CA . ALA A 1 88 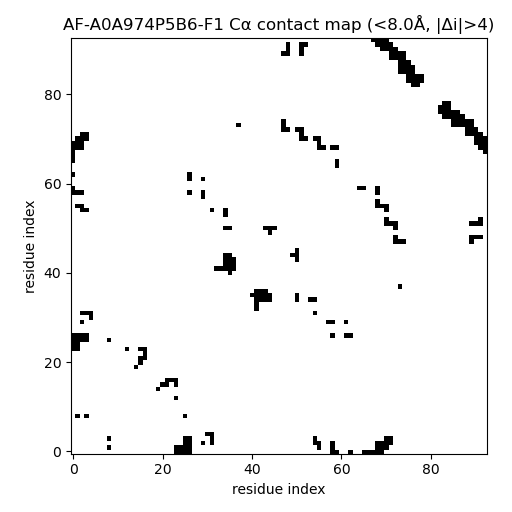? 12.158 3.156 3.807 1.00 44.28 88 ALA A CA 1
ATOM 660 C C . ALA A 1 88 ? 11.020 2.264 3.321 1.00 44.28 88 ALA A C 1
ATOM 662 O O . ALA A 1 88 ? 11.015 1.803 2.180 1.00 44.28 88 ALA A O 1
ATOM 663 N N . ALA A 1 89 ? 10.027 2.072 4.189 1.00 47.03 89 ALA A N 1
ATOM 664 C CA . ALA A 1 89 ? 8.670 1.824 3.742 1.00 47.03 89 ALA A CA 1
ATOM 665 C C . ALA A 1 89 ? 8.101 3.181 3.314 1.00 47.03 89 ALA A C 1
ATOM 667 O O . ALA A 1 89 ? 7.914 4.063 4.151 1.00 47.03 89 ALA A O 1
ATOM 668 N N . ASN A 1 90 ? 7.880 3.373 2.016 1.00 45.50 90 ASN A N 1
ATOM 669 C CA . ASN A 1 90 ? 7.173 4.556 1.540 1.00 45.50 90 ASN A CA 1
ATOM 670 C C . ASN A 1 90 ? 5.672 4.321 1.720 1.00 45.50 90 ASN A C 1
ATOM 672 O O . ASN A 1 90 ? 5.118 3.354 1.191 1.00 45.50 90 ASN A O 1
ATOM 676 N N . TRP A 1 91 ? 5.043 5.197 2.502 1.00 44.62 91 TRP A N 1
ATOM 677 C CA . TRP A 1 91 ? 3.615 5.171 2.801 1.00 44.62 91 TRP A CA 1
ATOM 678 C C . TRP A 1 91 ? 2.908 6.232 1.964 1.00 44.62 91 TRP A C 1
ATOM 680 O O . TRP A 1 91 ? 3.403 7.345 1.789 1.00 44.62 91 TRP A O 1
ATOM 690 N N . SER A 1 92 ? 1.742 5.895 1.430 1.00 44.47 92 SER A N 1
ATOM 691 C CA . SER A 1 92 ? 0.824 6.866 0.835 1.00 44.47 92 SER A CA 1
ATOM 692 C C . SER A 1 92 ? -0.592 6.554 1.283 1.00 44.47 92 SER A C 1
ATOM 694 O O . SER A 1 92 ? -0.948 5.378 1.397 1.00 44.47 92 SER A O 1
ATOM 696 N N . CYS A 1 93 ? -1.336 7.618 1.575 1.00 49.56 93 CYS A N 1
ATOM 697 C CA . CYS A 1 93 ? -2.749 7.610 1.942 1.00 49.56 93 CYS A CA 1
ATOM 698 C C . CYS A 1 93 ? -3.608 8.089 0.768 1.00 49.56 93 CYS A C 1
ATOM 700 O O . CYS A 1 93 ? -3.069 8.869 -0.054 1.00 49.56 93 CYS A O 1
#

Organism: NCBI:txid2803784

Foldseek 3Di:
DELEDDCVCVVVVVCCCVVPVDDDDYLPPDPLCCCPDPVRPPPHDDDQVVSQVVSQVVSCVSVVVDPDYKYWDWDFPCDPVDRGDGDDTDIDD

Nearest PDB structures (foldseek):
  4p86-assembly1_A  TM=3.986E-01  e=8.509E+00  Bacillus subtilis

Mean predicted aligned error: 9.6 Å

Radius of gyration: 13.82 Å; Cα contacts (8 Å, |Δi|>4): 148; chains: 1; bounding box: 45×19×32 Å